Protein AF-A0A8H4SP24-F1 (afdb_monomer_lite)

Sequence (161 aa):
MTGRLSVERLEPITSSLVALEPFIRPQPTQQPHDNDNSNVNIHTALCEATWEMAMIEIQIWSPSHTGGIVGGSVDAVLRIATDLAPSSCEVLIESNGVIQPHIDWFLRYLDSATIVPNSEAPWITLYAYKAFLIAWQMVRGGLAGAMQVVRVRDGDLKGAI

Structure (mmCIF, N/CA/C/O backbone):
data_AF-A0A8H4SP24-F1
#
_entry.id   AF-A0A8H4SP24-F1
#
loop_
_atom_site.group_PDB
_atom_site.id
_atom_site.type_symbol
_atom_site.label_atom_id
_atom_site.label_alt_id
_atom_site.label_comp_id
_atom_site.label_asym_id
_atom_site.label_entity_id
_atom_site.label_seq_id
_atom_site.pdbx_PDB_ins_code
_atom_site.Cartn_x
_atom_site.Cartn_y
_atom_site.Cartn_z
_atom_site.occupancy
_atom_site.B_iso_or_equiv
_atom_site.auth_seq_id
_atom_site.auth_comp_id
_atom_site.auth_asym_id
_atom_site.auth_atom_id
_atom_site.pdbx_PDB_model_num
ATOM 1 N N . MET A 1 1 ? -1.602 11.718 29.686 1.00 33.59 1 MET A N 1
ATOM 2 C CA . MET A 1 1 ? -1.485 12.440 28.401 1.00 33.59 1 MET A CA 1
ATOM 3 C C . MET A 1 1 ? -1.836 11.468 27.292 1.00 33.59 1 MET A C 1
ATOM 5 O O . MET A 1 1 ? -1.015 10.633 26.945 1.00 33.59 1 MET A O 1
ATOM 9 N N . THR A 1 2 ? -3.068 11.496 26.796 1.00 38.41 2 THR A N 1
ATOM 10 C CA . THR A 1 2 ? -3.454 10.741 25.600 1.00 38.41 2 THR A CA 1
ATOM 11 C C . THR A 1 2 ? -2.870 11.474 24.398 1.00 38.41 2 THR A C 1
ATOM 13 O O . THR A 1 2 ? -3.399 12.492 23.961 1.00 38.41 2 THR A O 1
ATOM 16 N N . GLY A 1 3 ? -1.716 11.010 23.920 1.00 40.91 3 GLY A N 1
ATOM 17 C CA . GLY A 1 3 ? -1.038 11.535 22.737 1.00 40.91 3 GLY A CA 1
ATOM 18 C C . GLY A 1 3 ? -1.804 11.216 21.456 1.00 40.91 3 GLY A C 1
ATOM 19 O O . GLY A 1 3 ? -1.304 10.479 20.615 1.00 40.91 3 GLY A O 1
ATOM 20 N N . ARG A 1 4 ? -3.017 11.757 21.296 1.00 45.00 4 ARG A N 1
ATOM 21 C CA . ARG A 1 4 ? -3.628 11.895 19.973 1.00 45.00 4 ARG A CA 1
ATOM 22 C C . ARG A 1 4 ? -2.787 12.938 19.246 1.00 45.00 4 ARG A C 1
ATOM 24 O O . ARG A 1 4 ? -2.966 14.134 19.458 1.00 45.00 4 ARG A O 1
ATOM 31 N N . LEU A 1 5 ? -1.805 12.485 18.470 1.00 51.66 5 LEU A N 1
ATOM 32 C CA . LEU A 1 5 ? -1.205 13.311 17.431 1.00 51.66 5 LEU A CA 1
ATOM 33 C C . LEU A 1 5 ? -2.362 13.748 16.532 1.00 51.66 5 LEU A C 1
ATOM 35 O O . LEU A 1 5 ? -2.986 12.918 15.877 1.00 51.66 5 LEU A O 1
ATOM 39 N N . SER A 1 6 ? -2.724 15.027 16.609 1.00 52.41 6 SER A N 1
ATOM 40 C CA . SER A 1 6 ? -3.841 15.585 15.860 1.00 52.41 6 SER A CA 1
ATOM 41 C C . SER A 1 6 ? -3.598 15.329 14.377 1.00 52.41 6 SER A C 1
ATOM 43 O O . SER A 1 6 ? -2.611 15.819 13.827 1.00 52.41 6 SER A O 1
ATOM 45 N N . VAL A 1 7 ? -4.486 14.568 13.739 1.00 57.25 7 VAL A N 1
ATOM 46 C CA . VAL A 1 7 ? -4.495 14.314 12.287 1.00 57.25 7 VAL A CA 1
ATOM 47 C C . VAL A 1 7 ? -4.418 15.634 11.496 1.00 57.25 7 VAL A C 1
ATOM 49 O O . VAL A 1 7 ? -3.813 15.688 10.432 1.00 57.25 7 VAL A O 1
ATOM 52 N N . GLU A 1 8 ? -4.894 16.730 12.095 1.00 60.53 8 GLU A N 1
ATOM 53 C CA . GLU A 1 8 ? -4.751 18.127 11.650 1.00 60.53 8 GLU A CA 1
ATOM 54 C C . GLU A 1 8 ? -3.312 18.535 11.279 1.00 60.53 8 GLU A C 1
ATOM 56 O O . GLU A 1 8 ? -3.106 19.357 10.393 1.00 60.53 8 GLU A O 1
ATOM 61 N N . ARG A 1 9 ? -2.277 17.958 11.909 1.00 67.44 9 ARG A N 1
ATOM 62 C CA . ARG A 1 9 ? -0.875 18.265 11.560 1.00 67.44 9 ARG A CA 1
ATOM 63 C C . ARG A 1 9 ? -0.422 17.620 10.252 1.00 67.44 9 ARG A C 1
ATOM 65 O O . ARG A 1 9 ? 0.554 18.082 9.668 1.00 67.44 9 ARG A O 1
ATOM 72 N N . LEU A 1 10 ? -1.091 16.553 9.820 1.00 75.00 10 LEU A N 1
ATOM 73 C CA . LEU A 1 10 ? -0.793 15.856 8.570 1.00 75.00 10 LEU A CA 1
ATOM 74 C C . LEU A 1 10 ? -1.619 16.398 7.402 1.00 75.00 10 LEU A C 1
ATOM 76 O O . LEU A 1 10 ? -1.228 16.192 6.260 1.00 75.00 10 LEU A O 1
ATOM 80 N N . GLU A 1 11 ? -2.693 17.147 7.662 1.00 80.25 11 GLU A N 1
ATOM 81 C CA . GLU A 1 11 ? -3.577 17.707 6.632 1.00 80.25 11 GLU A CA 1
ATOM 82 C C . GLU A 1 11 ? -2.832 18.484 5.525 1.00 80.25 11 GLU A C 1
ATOM 84 O O . GLU A 1 11 ? -3.105 18.219 4.348 1.00 80.25 11 GLU A O 1
ATOM 89 N N . PRO A 1 12 ? -1.844 19.361 5.815 1.00 86.56 12 PRO A N 1
ATOM 90 C CA . PRO A 1 12 ? -1.092 20.037 4.756 1.00 86.56 12 PRO A CA 1
ATOM 91 C C . PRO A 1 12 ? -0.265 19.072 3.897 1.00 86.56 12 PRO A C 1
ATOM 93 O O . PRO A 1 12 ? -0.133 19.270 2.689 1.00 86.56 12 PRO A O 1
ATOM 96 N N . ILE A 1 13 ? 0.281 18.015 4.508 1.00 86.31 13 ILE A N 1
ATOM 97 C CA . ILE A 1 13 ? 1.088 17.001 3.817 1.00 86.31 13 ILE A CA 1
ATOM 98 C C . ILE A 1 13 ? 0.181 16.136 2.942 1.00 86.31 13 ILE A C 1
ATOM 100 O O . ILE A 1 13 ? 0.473 15.967 1.761 1.00 86.31 13 ILE A O 1
ATOM 104 N N . THR A 1 14 ? -0.947 15.661 3.474 1.00 85.56 14 THR A N 1
ATOM 105 C CA . THR A 1 14 ? -1.952 14.907 2.712 1.00 85.56 14 THR A CA 1
ATOM 106 C C . THR A 1 14 ? -2.444 15.719 1.518 1.00 85.56 14 THR A C 1
ATOM 108 O O . THR A 1 14 ? -2.448 15.224 0.395 1.00 85.56 14 THR A O 1
ATOM 111 N N . SER A 1 15 ? -2.780 16.993 1.732 1.00 88.06 15 SER A N 1
ATOM 112 C CA . SER A 1 15 ? -3.233 17.893 0.664 1.00 88.06 15 SER A CA 1
ATOM 113 C C . SER A 1 15 ? -2.167 18.091 -0.413 1.00 88.06 15 SER A C 1
ATOM 115 O O . SER A 1 15 ? -2.478 18.101 -1.601 1.00 88.06 15 SER A O 1
ATOM 117 N N . SER A 1 16 ? -0.899 18.203 -0.008 1.00 90.75 16 SER A N 1
ATOM 118 C CA . SER A 1 16 ? 0.225 18.319 -0.942 1.00 90.75 16 SER A CA 1
ATOM 119 C C . SER A 1 16 ? 0.419 17.041 -1.761 1.00 90.75 16 SER A C 1
ATOM 121 O O . SER A 1 16 ? 0.637 17.122 -2.965 1.00 90.75 16 SER A O 1
ATOM 123 N N . LEU A 1 17 ? 0.303 15.862 -1.142 1.00 90.69 17 LEU A N 1
ATOM 124 C CA . LEU A 1 17 ? 0.414 14.577 -1.838 1.00 90.69 17 LEU A CA 1
ATOM 125 C C . LEU A 1 17 ? -0.718 14.370 -2.849 1.00 90.69 17 LEU A C 1
ATOM 127 O O . LEU A 1 17 ? -0.447 13.937 -3.966 1.00 90.69 17 LEU A O 1
ATOM 131 N N . VAL A 1 18 ? -1.951 14.740 -2.496 1.00 90.56 18 VAL A N 1
ATOM 132 C CA . VAL A 1 18 ? -3.096 14.708 -3.419 1.00 90.56 18 VAL A CA 1
ATOM 133 C C . VAL A 1 18 ? -2.884 15.681 -4.582 1.00 90.56 18 VAL A C 1
ATOM 135 O O . VAL A 1 18 ? -3.095 15.320 -5.735 1.00 90.56 18 VAL A O 1
ATOM 138 N N . ALA A 1 19 ? -2.390 16.893 -4.317 1.00 91.88 19 ALA A N 1
ATOM 139 C CA . ALA A 1 19 ? -2.088 17.866 -5.369 1.00 91.88 19 ALA A CA 1
ATOM 140 C C . ALA A 1 19 ? -0.973 17.410 -6.333 1.00 91.88 19 ALA A C 1
ATOM 142 O O . ALA A 1 19 ? -0.908 17.898 -7.462 1.00 91.88 19 ALA A O 1
ATOM 143 N N . LEU A 1 20 ? -0.100 16.488 -5.908 1.00 90.38 20 LEU A N 1
ATOM 144 C CA . LEU A 1 20 ? 0.964 15.923 -6.742 1.00 90.38 20 LEU A CA 1
ATOM 145 C C . LEU A 1 20 ? 0.485 14.808 -7.684 1.00 90.38 20 LEU A C 1
ATOM 147 O O . LEU A 1 20 ? 1.174 14.534 -8.666 1.00 90.38 20 LEU A O 1
ATOM 151 N N . GLU A 1 21 ? -0.677 14.199 -7.431 1.00 89.44 21 GLU A N 1
ATOM 152 C CA . GLU A 1 21 ? -1.201 13.067 -8.212 1.00 89.44 21 GLU A CA 1
ATOM 153 C C . GLU A 1 21 ? -1.139 13.286 -9.740 1.00 89.44 21 GLU A C 1
ATOM 155 O O . GLU A 1 21 ? -0.586 12.422 -10.429 1.00 89.44 21 GLU A O 1
ATOM 160 N N . PRO A 1 22 ? -1.586 14.432 -10.303 1.00 87.88 22 PRO A N 1
ATOM 161 C CA . PRO A 1 22 ? -1.602 14.635 -11.756 1.00 87.88 22 PRO A CA 1
ATOM 162 C C . PRO A 1 22 ? -0.212 14.661 -12.402 1.00 87.88 22 PRO A C 1
ATOM 164 O O . PRO A 1 22 ? -0.081 14.420 -13.601 1.00 87.88 22 PRO A O 1
ATOM 167 N N . PHE A 1 23 ? 0.829 14.978 -11.629 1.00 86.12 23 PHE A N 1
ATOM 168 C CA . PHE A 1 23 ? 2.209 15.027 -12.114 1.00 86.12 23 PHE A CA 1
ATOM 169 C C . PHE A 1 23 ? 2.881 13.653 -12.089 1.00 86.12 23 PHE A C 1
ATOM 171 O O . PHE A 1 23 ? 3.833 13.418 -12.831 1.00 86.12 23 PHE A O 1
ATOM 178 N N . ILE A 1 24 ? 2.390 12.760 -11.233 1.00 86.81 24 ILE A N 1
ATOM 179 C CA . ILE A 1 24 ? 2.941 11.422 -11.011 1.00 86.81 24 ILE A CA 1
ATOM 180 C C . ILE A 1 24 ? 2.256 10.417 -11.929 1.00 86.81 24 ILE A C 1
ATOM 182 O O . ILE A 1 24 ? 2.921 9.583 -12.540 1.00 86.81 24 ILE A O 1
ATOM 186 N N . ARG A 1 25 ? 0.938 10.558 -12.091 1.00 83.12 25 ARG A N 1
ATOM 187 C CA . ARG A 1 25 ? 0.125 9.813 -13.051 1.00 83.12 25 ARG A CA 1
ATOM 188 C C . ARG A 1 25 ? -0.394 10.767 -14.126 1.00 83.12 25 ARG A C 1
ATOM 190 O O . ARG A 1 25 ? -1.570 11.138 -14.091 1.00 83.12 25 ARG A O 1
ATOM 197 N N . PRO A 1 26 ? 0.452 11.187 -15.084 1.00 70.12 26 PRO A N 1
ATOM 198 C CA . PRO A 1 26 ? -0.026 11.976 -16.204 1.00 70.12 26 PRO A CA 1
ATOM 199 C C . PRO A 1 26 ? -1.090 11.163 -16.941 1.00 70.12 26 PRO A C 1
ATOM 201 O O . PRO A 1 26 ? -0.824 10.082 -17.470 1.00 70.12 26 PRO A O 1
ATOM 204 N N . GLN A 1 27 ? -2.323 11.665 -16.926 1.00 59.34 27 GLN A N 1
ATOM 205 C CA . GLN A 1 27 ? -3.426 11.037 -17.634 1.00 59.34 27 GLN A CA 1
ATOM 206 C C . GLN A 1 27 ? -3.043 10.982 -19.118 1.00 59.34 27 GLN A C 1
ATOM 208 O O . GLN A 1 27 ? -2.595 12.005 -19.641 1.00 59.34 27 GLN A O 1
ATOM 213 N N . PRO A 1 28 ? -3.159 9.828 -19.800 1.00 57.25 28 PRO A N 1
ATOM 214 C CA . PRO A 1 28 ? -2.813 9.743 -21.208 1.00 57.25 28 PRO A CA 1
ATOM 215 C C . PRO A 1 28 ? -3.740 10.681 -21.978 1.00 57.25 28 PRO A C 1
ATOM 217 O O . PRO A 1 28 ? -4.911 10.377 -22.218 1.00 57.25 28 PRO A O 1
ATOM 220 N N . THR A 1 29 ? -3.230 11.865 -22.313 1.00 47.66 29 THR A N 1
ATOM 221 C CA . THR A 1 29 ? -3.917 12.827 -23.160 1.00 47.66 29 THR A CA 1
ATOM 222 C C . THR A 1 29 ? -4.208 12.103 -24.463 1.00 47.66 29 THR A C 1
ATOM 224 O O . THR A 1 29 ? -3.307 11.518 -25.063 1.00 47.66 29 THR A O 1
ATOM 227 N N . GLN A 1 30 ? -5.474 12.081 -24.872 1.00 44.28 30 GLN A N 1
ATOM 228 C CA . GLN A 1 30 ? -5.930 11.450 -26.106 1.00 44.28 30 GLN A CA 1
ATOM 229 C C . GLN A 1 30 ? -5.290 12.134 -27.325 1.00 44.28 30 GLN A C 1
ATOM 231 O O . GLN A 1 30 ? -5.906 12.973 -27.972 1.00 44.28 30 GLN A O 1
ATOM 236 N N . GLN A 1 31 ? -4.051 11.788 -27.651 1.00 42.12 31 GLN A N 1
ATOM 237 C CA . GLN A 1 31 ? -3.453 12.022 -28.955 1.00 42.12 31 GLN A CA 1
ATOM 238 C C . GLN A 1 31 ? -2.646 10.777 -29.328 1.00 42.12 31 GLN A C 1
ATOM 240 O O . GLN A 1 31 ? -1.594 10.534 -28.737 1.00 42.12 31 GLN A O 1
ATOM 245 N N . PRO A 1 32 ? -3.123 9.968 -30.290 1.00 44.62 32 PRO A N 1
ATOM 246 C CA . PRO A 1 32 ? -2.325 8.899 -30.857 1.00 44.62 32 PRO A CA 1
ATOM 247 C C . PRO A 1 32 ? -1.280 9.549 -31.764 1.00 44.62 32 PRO A C 1
ATOM 249 O O . PRO A 1 32 ? -1.536 9.816 -32.935 1.00 44.62 32 PRO A O 1
ATOM 252 N N . HIS A 1 33 ? -0.115 9.868 -31.208 1.00 42.38 33 HIS A N 1
ATOM 253 C CA . HIS A 1 33 ? 1.084 9.996 -32.017 1.00 42.38 33 HIS A CA 1
ATOM 254 C C . HIS A 1 33 ? 1.833 8.675 -31.923 1.00 42.38 33 HIS A C 1
ATOM 256 O O . HIS A 1 33 ? 2.461 8.354 -30.917 1.00 42.38 33 HIS A O 1
ATOM 262 N N . ASP A 1 34 ? 1.665 7.892 -32.986 1.00 49.12 34 ASP A N 1
ATOM 263 C CA . ASP A 1 34 ? 2.477 6.732 -33.306 1.00 49.12 34 ASP A CA 1
ATOM 264 C C . ASP A 1 34 ? 3.964 7.084 -33.167 1.00 49.12 34 ASP A C 1
ATOM 266 O O . ASP A 1 34 ? 4.407 8.130 -33.647 1.00 49.12 34 ASP A O 1
ATOM 270 N N . ASN A 1 35 ? 4.713 6.166 -32.557 1.00 47.56 35 ASN A N 1
ATOM 271 C CA . ASN A 1 35 ? 6.134 6.245 -32.214 1.00 47.56 35 ASN A CA 1
ATOM 272 C C . ASN A 1 35 ? 6.457 7.068 -30.960 1.00 47.56 35 ASN A C 1
ATOM 274 O O . ASN A 1 35 ? 6.978 8.173 -31.057 1.00 47.56 3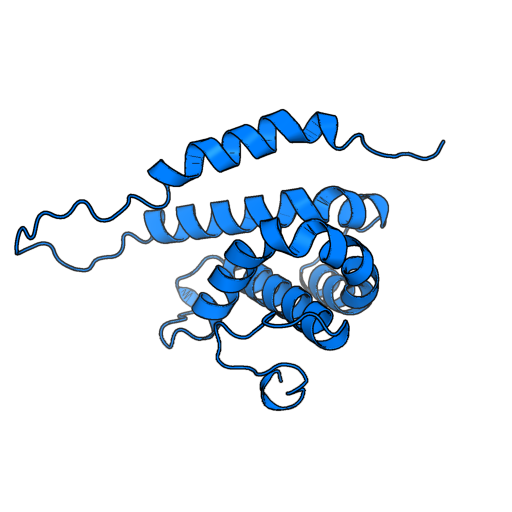5 ASN A O 1
ATOM 278 N N . ASP A 1 36 ? 6.357 6.440 -29.787 1.00 43.38 36 ASP A N 1
ATOM 279 C CA . ASP A 1 36 ? 7.593 6.358 -29.013 1.00 43.38 36 ASP A CA 1
ATOM 280 C C . ASP A 1 36 ? 7.697 5.086 -28.174 1.00 43.38 36 ASP A C 1
ATOM 282 O O . ASP A 1 36 ? 6.751 4.597 -27.558 1.00 43.38 36 ASP A O 1
ATOM 286 N N . ASN A 1 37 ? 8.895 4.527 -28.245 1.00 43.53 37 ASN A N 1
ATOM 287 C CA . ASN A 1 37 ? 9.352 3.288 -27.648 1.00 43.53 37 ASN A CA 1
ATOM 288 C C . ASN A 1 37 ? 8.952 3.171 -26.169 1.00 43.53 37 ASN A C 1
ATOM 290 O O . ASN A 1 37 ? 9.239 4.051 -25.360 1.00 43.53 37 ASN A O 1
ATOM 294 N N . SER A 1 38 ? 8.380 2.022 -25.815 1.00 49.28 38 SER A N 1
ATOM 295 C CA . SER A 1 38 ? 7.954 1.588 -24.482 1.00 49.28 38 SER A CA 1
ATOM 296 C C . SER A 1 38 ? 9.111 1.379 -23.491 1.00 49.28 38 SER A C 1
ATOM 298 O O . SER A 1 38 ? 9.265 0.301 -22.919 1.00 49.28 38 SER A O 1
ATOM 300 N N . ASN A 1 39 ? 9.937 2.397 -23.272 1.00 47.34 39 ASN A N 1
ATOM 301 C CA . ASN A 1 39 ? 10.796 2.476 -22.101 1.00 47.34 39 ASN A CA 1
ATOM 302 C C . ASN A 1 39 ? 10.019 3.253 -21.043 1.00 47.34 39 ASN A C 1
ATOM 304 O O . ASN A 1 39 ? 10.130 4.475 -20.947 1.00 47.34 39 ASN A O 1
ATOM 308 N N . VAL A 1 40 ? 9.202 2.540 -20.262 1.00 56.28 40 VAL A N 1
ATOM 309 C CA . VAL A 1 40 ? 8.723 3.065 -18.979 1.00 56.28 40 VAL A CA 1
ATOM 310 C C . VAL A 1 40 ? 9.973 3.509 -18.229 1.00 56.28 40 VAL A C 1
ATOM 312 O O . VAL A 1 40 ? 10.809 2.686 -17.859 1.00 56.28 40 VAL A O 1
ATOM 315 N N . ASN A 1 41 ? 10.168 4.821 -18.114 1.00 66.25 41 ASN A N 1
ATOM 316 C CA . ASN A 1 41 ? 11.354 5.363 -17.480 1.00 66.25 41 ASN A CA 1
ATOM 317 C C . ASN A 1 41 ? 11.363 4.849 -16.036 1.00 66.25 41 ASN A C 1
ATOM 319 O O . ASN A 1 41 ?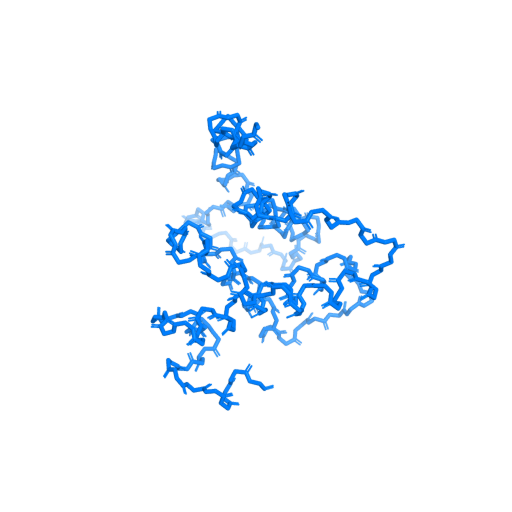 10.429 5.113 -15.281 1.00 66.25 41 ASN A O 1
ATOM 323 N N . ILE A 1 42 ? 12.399 4.094 -15.664 1.00 67.12 42 ILE A N 1
ATOM 324 C CA . ILE A 1 42 ? 12.544 3.487 -14.332 1.00 67.12 42 ILE A CA 1
ATOM 325 C C . ILE A 1 42 ? 12.369 4.548 -13.235 1.00 67.12 42 ILE A C 1
ATOM 327 O O . ILE A 1 42 ? 11.791 4.271 -12.187 1.00 67.12 42 ILE A O 1
ATOM 331 N N . HIS A 1 43 ? 12.791 5.790 -13.497 1.00 70.25 43 HIS A N 1
ATOM 332 C CA . HIS A 1 43 ? 12.593 6.911 -12.581 1.00 70.25 43 HIS A CA 1
ATOM 333 C C . HIS A 1 43 ? 11.120 7.299 -12.401 1.00 70.25 43 HIS A C 1
ATOM 335 O O . HIS A 1 43 ? 10.729 7.655 -11.294 1.00 70.25 43 HIS A O 1
ATOM 341 N N . THR A 1 44 ? 10.300 7.210 -13.448 1.00 78.62 44 THR A N 1
ATOM 342 C CA . THR A 1 44 ? 8.853 7.461 -13.376 1.00 78.62 44 THR A CA 1
ATOM 343 C C . THR A 1 44 ? 8.156 6.374 -12.564 1.00 78.62 44 THR A C 1
ATOM 345 O O . THR A 1 44 ? 7.403 6.700 -11.653 1.00 78.62 44 THR A O 1
ATOM 348 N N . ALA A 1 45 ? 8.476 5.099 -12.808 1.00 78.31 45 ALA A N 1
ATOM 349 C CA . ALA A 1 45 ? 7.923 3.984 -12.033 1.00 78.31 45 ALA A CA 1
ATOM 350 C C . ALA A 1 45 ? 8.340 4.043 -10.551 1.00 78.31 45 ALA A C 1
ATOM 352 O O . ALA A 1 45 ? 7.525 3.820 -9.660 1.00 78.31 45 ALA A O 1
ATOM 353 N N . LEU A 1 46 ? 9.599 4.404 -10.270 1.00 82.38 46 LEU A N 1
ATOM 354 C CA . LEU A 1 46 ? 10.083 4.601 -8.904 1.00 82.38 46 LEU A CA 1
ATOM 355 C C . LEU A 1 46 ? 9.409 5.801 -8.222 1.00 82.38 46 LEU A C 1
ATOM 357 O O . LEU A 1 46 ? 9.125 5.743 -7.026 1.00 82.38 46 LEU A O 1
ATOM 361 N N . CYS A 1 47 ? 9.161 6.885 -8.963 1.00 87.06 47 CYS A N 1
ATOM 362 C CA . CYS A 1 47 ? 8.455 8.061 -8.460 1.00 87.06 47 CYS A CA 1
ATOM 363 C C . CYS A 1 47 ? 7.012 7.719 -8.077 1.00 87.06 47 CYS A C 1
ATOM 365 O O . CYS A 1 47 ? 6.594 8.054 -6.970 1.00 87.06 47 CYS A O 1
ATOM 367 N N . GLU A 1 48 ? 6.298 6.995 -8.941 1.00 89.56 48 GLU A N 1
ATOM 368 C CA . GLU A 1 48 ? 4.947 6.510 -8.659 1.00 89.56 48 GLU A CA 1
ATOM 369 C C . GLU A 1 48 ? 4.936 5.594 -7.435 1.00 89.56 48 GLU A C 1
ATOM 371 O O . GLU A 1 48 ? 4.243 5.895 -6.468 1.00 89.56 48 GLU A O 1
ATOM 376 N N . ALA A 1 49 ? 5.797 4.570 -7.397 1.00 88.94 49 ALA A N 1
ATOM 377 C CA . ALA A 1 49 ? 5.909 3.672 -6.248 1.00 88.94 49 ALA A CA 1
ATOM 378 C C . ALA A 1 49 ? 6.176 4.436 -4.939 1.00 88.94 49 ALA A C 1
ATOM 380 O O . ALA A 1 49 ? 5.555 4.165 -3.916 1.00 88.94 49 ALA A O 1
ATOM 381 N N . THR A 1 50 ? 7.069 5.430 -4.968 1.00 90.69 50 THR A N 1
ATOM 382 C CA . THR A 1 50 ? 7.384 6.260 -3.792 1.00 90.69 50 THR A CA 1
ATOM 383 C C . THR A 1 50 ? 6.175 7.070 -3.327 1.00 90.69 50 THR A C 1
ATOM 385 O O . THR A 1 50 ? 5.974 7.253 -2.126 1.00 90.69 50 THR A O 1
ATOM 388 N N . TRP A 1 51 ? 5.356 7.551 -4.256 1.00 92.88 51 TRP A N 1
ATOM 389 C CA . TRP A 1 51 ? 4.130 8.260 -3.921 1.00 92.88 51 TRP A CA 1
ATOM 390 C C . TRP A 1 51 ? 3.063 7.328 -3.342 1.00 92.88 51 TRP A C 1
ATOM 392 O O . TRP A 1 51 ? 2.488 7.666 -2.309 1.00 92.88 51 TRP A O 1
ATOM 402 N N . GLU A 1 52 ? 2.881 6.123 -3.894 1.00 92.69 52 GLU A N 1
ATOM 403 C CA . GLU A 1 52 ? 2.004 5.103 -3.294 1.00 92.69 52 GLU A CA 1
ATOM 404 C C . GLU A 1 52 ? 2.426 4.770 -1.859 1.00 92.69 52 GLU A C 1
ATOM 406 O O . GLU A 1 52 ? 1.592 4.689 -0.956 1.00 92.69 52 GLU A O 1
ATOM 411 N N . MET A 1 53 ? 3.736 4.626 -1.624 1.00 90.81 53 MET A N 1
ATOM 412 C CA . MET A 1 53 ? 4.287 4.405 -0.285 1.00 90.81 53 MET A CA 1
ATOM 413 C C . MET A 1 53 ? 3.908 5.542 0.664 1.00 90.81 53 MET A C 1
ATOM 415 O O . MET A 1 53 ? 3.447 5.284 1.773 1.00 90.81 53 MET A O 1
ATOM 419 N N . ALA A 1 54 ? 4.078 6.796 0.236 1.00 90.12 54 ALA A N 1
ATOM 420 C CA . ALA A 1 54 ? 3.748 7.963 1.050 1.00 90.12 54 ALA A CA 1
ATOM 421 C C . ALA A 1 54 ? 2.248 8.028 1.383 1.00 90.12 54 ALA A C 1
ATOM 423 O O . ALA A 1 54 ? 1.882 8.326 2.523 1.00 90.12 54 ALA A O 1
ATOM 424 N N . MET A 1 55 ? 1.390 7.700 0.414 1.00 89.50 55 MET A N 1
ATOM 425 C CA . MET A 1 55 ? -0.062 7.657 0.592 1.00 89.50 55 MET A CA 1
ATOM 426 C C . MET A 1 55 ? -0.512 6.543 1.546 1.00 89.50 55 MET A C 1
ATOM 428 O O . MET A 1 55 ? -1.484 6.721 2.277 1.00 89.50 55 MET A O 1
ATOM 432 N N . ILE A 1 56 ? 0.216 5.425 1.611 1.00 86.25 56 ILE A N 1
ATOM 433 C CA . ILE A 1 56 ? 0.006 4.388 2.630 1.00 86.25 56 ILE A CA 1
ATOM 434 C C . ILE A 1 56 ? 0.496 4.875 3.998 1.00 86.25 56 ILE A C 1
ATOM 436 O O . ILE A 1 56 ? -0.266 4.839 4.966 1.00 86.25 56 ILE A O 1
ATOM 440 N N . GLU A 1 57 ? 1.741 5.357 4.089 1.00 83.25 57 GLU A N 1
ATOM 441 C CA . GLU A 1 57 ? 2.369 5.754 5.356 1.00 83.25 57 GLU A CA 1
ATOM 442 C C . GLU A 1 57 ? 1.578 6.829 6.092 1.00 83.25 57 GLU A C 1
ATOM 444 O O . GLU A 1 57 ? 1.407 6.729 7.303 1.00 83.25 57 GLU A O 1
ATOM 449 N N . ILE A 1 58 ? 1.032 7.825 5.391 1.00 81.56 58 ILE A N 1
ATOM 450 C CA . ILE A 1 58 ? 0.302 8.917 6.046 1.00 81.56 58 ILE A CA 1
ATOM 451 C C . ILE A 1 58 ? -0.945 8.433 6.801 1.00 81.56 58 ILE A C 1
ATOM 453 O O . ILE A 1 58 ? -1.296 9.006 7.832 1.00 81.56 58 ILE A O 1
ATOM 457 N N . GLN A 1 59 ? -1.570 7.346 6.336 1.00 78.06 59 GLN A N 1
ATOM 458 C CA . GLN A 1 59 ? -2.752 6.751 6.967 1.00 78.06 59 GLN A CA 1
ATOM 459 C C . GLN A 1 59 ? -2.387 5.885 8.178 1.00 78.06 59 GLN A C 1
ATOM 461 O O . GLN A 1 59 ? -3.134 5.807 9.152 1.00 78.06 59 GLN A O 1
ATOM 466 N N . ILE A 1 60 ? -1.217 5.247 8.143 1.00 74.31 60 ILE A N 1
ATOM 467 C CA . ILE A 1 60 ? -0.781 4.280 9.161 1.00 74.31 60 ILE A CA 1
ATOM 468 C C . ILE A 1 60 ? 0.279 4.836 10.118 1.00 74.31 60 ILE A C 1
ATOM 470 O O . ILE A 1 60 ? 0.667 4.139 11.061 1.00 74.31 60 ILE A O 1
ATOM 474 N N . TRP A 1 61 ? 0.732 6.077 9.914 1.00 71.44 61 TRP A N 1
ATOM 475 C CA . TRP A 1 61 ? 1.798 6.709 10.691 1.00 71.44 61 TRP A CA 1
ATOM 476 C C . TRP A 1 61 ? 1.463 6.755 12.178 1.00 71.44 61 TRP A C 1
ATOM 478 O O . TRP A 1 61 ? 2.272 6.349 13.009 1.00 71.44 61 TRP A O 1
ATOM 488 N N . SER A 1 62 ? 0.255 7.218 12.526 1.00 63.59 62 SER A N 1
ATOM 489 C CA . SER A 1 62 ? -0.153 7.338 13.928 1.00 63.59 62 SER A CA 1
ATOM 490 C C . SER A 1 62 ? -0.151 5.970 14.627 1.00 63.59 62 SER A C 1
ATOM 492 O O . SER A 1 62 ? 0.599 5.837 15.591 1.00 63.59 62 SER A O 1
ATOM 494 N N . PRO A 1 63 ? -0.862 4.931 14.139 1.00 60.53 63 PRO A N 1
ATOM 495 C CA . PRO A 1 63 ? -0.803 3.590 14.733 1.00 60.53 63 PRO A CA 1
ATOM 496 C C . PRO A 1 63 ? 0.615 3.009 14.816 1.00 60.53 63 PRO A C 1
ATOM 498 O O . PRO A 1 63 ? 1.012 2.513 15.871 1.00 60.53 63 PRO A O 1
ATOM 501 N N . SER A 1 64 ? 1.399 3.123 13.738 1.00 60.38 64 SER A N 1
ATOM 502 C CA . SER A 1 64 ? 2.750 2.547 13.655 1.00 60.38 64 SER A CA 1
ATOM 503 C C . SER A 1 64 ? 3.726 3.217 14.627 1.00 60.38 64 SER A C 1
ATOM 505 O O . SER A 1 64 ? 4.556 2.549 15.242 1.00 60.38 64 SER A O 1
ATOM 507 N N . HIS A 1 65 ? 3.603 4.533 14.823 1.00 58.28 65 HIS A N 1
ATOM 508 C CA . HIS A 1 65 ? 4.498 5.311 15.678 1.00 58.28 65 HIS A CA 1
ATOM 509 C C . HIS A 1 65 ? 4.055 5.328 17.151 1.00 58.28 65 HIS A C 1
ATOM 511 O O . HIS A 1 65 ? 4.896 5.402 18.048 1.00 58.28 65 HIS A O 1
ATOM 517 N N . THR A 1 66 ? 2.754 5.224 17.449 1.00 55.94 66 THR A N 1
ATOM 518 C CA . THR A 1 66 ? 2.277 5.067 18.838 1.00 55.94 66 THR A CA 1
ATOM 519 C C . THR A 1 66 ? 2.448 3.648 19.379 1.00 55.94 66 THR A C 1
ATOM 521 O O . THR A 1 66 ? 2.446 3.469 20.592 1.00 55.94 66 THR A O 1
ATOM 524 N N . GLY A 1 67 ? 2.666 2.657 18.507 1.00 54.97 67 GLY A N 1
ATOM 525 C CA . GLY A 1 67 ? 3.019 1.288 18.895 1.00 54.97 67 GLY A CA 1
ATOM 526 C C . GLY A 1 67 ? 4.445 1.121 19.442 1.00 54.97 67 GLY A C 1
ATOM 527 O O . GLY A 1 67 ? 4.791 0.028 19.880 1.00 54.97 67 GLY A O 1
ATOM 528 N N . GLY A 1 68 ? 5.279 2.174 19.431 1.00 50.22 68 GLY A N 1
ATOM 529 C CA . GLY A 1 68 ? 6.648 2.131 19.974 1.00 50.22 68 GLY A CA 1
ATOM 530 C C . GLY A 1 68 ? 7.629 1.302 19.137 1.00 50.22 68 GLY A C 1
ATOM 531 O O . GLY A 1 68 ? 8.596 0.752 19.661 1.00 50.22 68 GLY A O 1
ATOM 532 N N . ILE A 1 69 ? 7.368 1.179 17.838 1.00 53.72 69 ILE A N 1
ATOM 533 C CA . ILE A 1 69 ? 8.042 0.230 16.957 1.00 53.72 69 ILE A CA 1
ATOM 534 C C . ILE A 1 69 ? 9.270 0.890 16.325 1.00 53.72 69 ILE A C 1
ATOM 536 O O . ILE A 1 69 ? 9.156 1.673 15.387 1.00 53.72 69 ILE A O 1
ATOM 540 N N . VAL A 1 70 ? 10.462 0.543 16.814 1.00 54.75 70 VAL A N 1
ATOM 541 C CA . VAL A 1 70 ? 11.737 0.898 16.170 1.00 54.75 70 VAL A CA 1
ATOM 542 C C . VAL A 1 70 ? 12.482 -0.399 15.862 1.00 54.75 70 VAL A C 1
ATOM 544 O O . VAL A 1 70 ? 13.190 -0.948 16.703 1.00 54.75 70 VAL A O 1
ATOM 547 N N . GLY A 1 71 ? 12.267 -0.944 14.665 1.00 58.62 71 GLY A N 1
ATOM 548 C CA . GLY A 1 71 ? 13.001 -2.116 14.189 1.00 58.62 71 GLY A CA 1
ATOM 549 C C . GLY A 1 71 ? 14.414 -1.728 13.751 1.00 58.62 71 GLY A C 1
ATOM 550 O O . GLY A 1 71 ? 14.573 -0.882 12.879 1.00 58.62 71 GLY A O 1
ATOM 551 N N . GLY A 1 72 ? 15.444 -2.353 14.329 1.00 67.25 72 GLY A N 1
ATOM 552 C CA . GLY A 1 72 ? 16.847 -2.146 13.930 1.00 67.25 72 GLY A CA 1
ATOM 553 C C . GLY A 1 72 ? 17.292 -2.961 12.706 1.00 67.25 72 GLY A C 1
ATOM 554 O O . GLY A 1 72 ? 18.447 -2.871 12.300 1.00 67.25 72 GLY A O 1
ATOM 555 N N . SER A 1 73 ? 16.405 -3.786 12.139 1.00 75.62 73 SER A N 1
ATOM 556 C CA . SER A 1 73 ? 16.674 -4.645 10.980 1.00 75.62 73 SER A CA 1
ATOM 557 C C . SER A 1 73 ? 15.408 -4.888 10.151 1.00 75.62 73 SER A C 1
ATOM 559 O O . SER A 1 73 ? 14.292 -4.761 10.655 1.00 75.62 73 SER A O 1
ATOM 561 N N . VAL A 1 74 ? 15.579 -5.285 8.884 1.00 72.44 74 VAL A N 1
ATOM 562 C CA . VAL A 1 74 ? 14.467 -5.654 7.985 1.00 72.44 74 VAL A CA 1
ATOM 563 C C . VAL A 1 74 ? 13.677 -6.848 8.529 1.00 72.44 74 VAL A C 1
ATOM 565 O O . VAL A 1 74 ? 12.452 -6.829 8.496 1.00 72.44 74 VAL A O 1
ATOM 568 N N . ASP A 1 75 ? 14.358 -7.844 9.099 1.00 76.69 75 ASP A N 1
ATOM 569 C CA . ASP A 1 75 ? 13.714 -8.995 9.748 1.00 76.69 75 ASP A CA 1
ATOM 570 C C . ASP A 1 75 ? 12.787 -8.564 10.893 1.00 76.69 75 ASP A C 1
ATOM 572 O O . ASP A 1 75 ? 11.640 -9.004 10.979 1.00 76.69 75 ASP A O 1
ATOM 576 N N . ALA A 1 76 ? 13.247 -7.625 11.730 1.00 71.81 76 ALA A N 1
ATOM 577 C CA . ALA A 1 76 ? 12.424 -7.077 12.797 1.00 71.81 76 ALA A CA 1
ATOM 578 C C . ALA A 1 76 ? 11.187 -6.373 12.229 1.00 71.81 76 ALA A C 1
ATOM 580 O O . ALA A 1 76 ? 10.092 -6.604 12.729 1.00 71.81 76 ALA A O 1
ATOM 581 N N . VAL A 1 77 ? 11.336 -5.573 11.168 1.00 70.12 77 VAL A N 1
ATOM 582 C CA . VAL A 1 77 ? 10.210 -4.899 10.499 1.00 70.12 77 VAL A CA 1
ATOM 583 C C . VAL A 1 77 ? 9.208 -5.907 9.925 1.00 70.12 77 VAL A C 1
ATOM 585 O O . VAL A 1 77 ? 8.011 -5.728 10.126 1.00 70.12 77 VAL A O 1
ATOM 588 N N . LEU A 1 78 ? 9.665 -6.979 9.270 1.00 74.31 78 LEU A N 1
ATOM 589 C CA . LEU A 1 78 ? 8.794 -8.012 8.692 1.00 74.31 78 LEU A CA 1
ATOM 590 C C . LEU A 1 78 ? 8.031 -8.797 9.761 1.00 74.31 78 LEU A C 1
ATOM 592 O O . LEU A 1 78 ? 6.819 -8.994 9.636 1.00 74.31 78 LEU A O 1
ATOM 596 N N . ARG A 1 79 ? 8.719 -9.210 10.831 1.00 72.62 79 ARG A N 1
ATOM 597 C CA . ARG A 1 79 ? 8.098 -9.911 11.961 1.00 72.62 79 ARG A CA 1
ATOM 598 C C . ARG A 1 79 ? 7.026 -9.042 12.610 1.00 72.62 79 ARG A C 1
ATOM 600 O O . ARG A 1 79 ? 5.883 -9.455 12.743 1.00 72.62 79 ARG A O 1
ATOM 607 N N . ILE A 1 80 ? 7.384 -7.801 12.914 1.00 68.25 80 ILE A N 1
ATOM 608 C CA . ILE A 1 80 ? 6.499 -6.815 13.535 1.00 68.25 80 ILE A CA 1
ATOM 609 C C . ILE A 1 80 ? 5.299 -6.506 12.637 1.00 68.25 80 ILE A C 1
ATOM 611 O O . ILE A 1 80 ? 4.174 -6.507 13.123 1.00 68.25 80 ILE A O 1
ATOM 615 N N . ALA A 1 81 ? 5.506 -6.275 11.338 1.00 67.94 81 ALA A N 1
ATOM 616 C CA . ALA A 1 81 ? 4.414 -6.026 10.399 1.00 67.94 81 ALA A CA 1
ATOM 617 C C . ALA A 1 81 ? 3.425 -7.196 10.367 1.00 67.94 81 ALA A C 1
ATOM 619 O O . ALA A 1 81 ? 2.221 -6.973 10.334 1.00 67.94 81 ALA A O 1
ATOM 620 N N . THR A 1 82 ? 3.926 -8.430 10.439 1.00 69.44 82 THR A N 1
ATOM 621 C CA . THR A 1 82 ? 3.099 -9.643 10.467 1.00 69.44 82 THR A CA 1
ATOM 622 C C . THR A 1 82 ? 2.337 -9.778 11.791 1.00 69.44 82 THR A C 1
ATOM 624 O O . THR A 1 82 ? 1.135 -10.044 11.781 1.00 69.44 82 THR A O 1
ATOM 627 N N . ASP A 1 83 ? 3.005 -9.532 12.921 1.00 66.69 83 ASP A N 1
ATOM 628 C CA . ASP A 1 83 ? 2.437 -9.669 14.269 1.00 66.69 83 ASP A CA 1
ATOM 629 C C . ASP A 1 83 ? 1.406 -8.575 14.597 1.00 66.69 83 ASP A C 1
ATOM 631 O O . ASP A 1 83 ? 0.419 -8.828 15.290 1.00 66.69 83 ASP A O 1
ATOM 635 N N . LEU A 1 84 ? 1.612 -7.352 14.097 1.00 62.09 84 LEU A N 1
ATOM 636 C CA . LEU A 1 84 ? 0.755 -6.190 14.367 1.00 62.09 84 LEU A CA 1
ATOM 637 C C . LEU A 1 84 ? -0.324 -5.957 13.314 1.00 62.09 84 LEU A C 1
ATOM 639 O O . LEU A 1 84 ? -1.257 -5.198 13.593 1.00 62.09 84 LEU A O 1
ATOM 643 N N . ALA A 1 85 ? -0.257 -6.632 12.163 1.00 63.81 85 ALA A N 1
ATOM 644 C CA . ALA A 1 85 ? -1.277 -6.557 11.119 1.00 63.81 85 ALA A CA 1
ATOM 645 C C . ALA A 1 85 ? -2.725 -6.646 11.668 1.00 63.81 85 ALA A C 1
ATOM 647 O O . ALA A 1 85 ? -3.548 -5.818 11.270 1.00 63.81 85 ALA A O 1
ATOM 648 N N . PRO A 1 86 ? -3.062 -7.536 12.630 1.00 56.09 86 PRO A N 1
ATOM 649 C CA . PRO A 1 86 ? -4.417 -7.610 13.185 1.00 56.09 86 PRO A CA 1
ATOM 650 C C . PRO A 1 86 ? -4.858 -6.333 13.917 1.00 56.09 86 PRO A C 1
ATOM 652 O O . PRO A 1 86 ? -6.011 -5.933 13.811 1.00 56.09 86 PRO A O 1
ATOM 655 N N . SER A 1 87 ? -3.940 -5.669 14.628 1.00 57.59 87 SER A N 1
ATOM 656 C CA . SER A 1 87 ? -4.218 -4.435 15.382 1.00 57.59 87 SER A CA 1
ATOM 657 C C . SER A 1 87 ? -4.332 -3.197 14.488 1.00 57.59 87 SER A C 1
ATOM 659 O O . SER A 1 87 ? -5.063 -2.262 14.799 1.00 57.59 87 SER A O 1
ATOM 661 N N . SER A 1 88 ? -3.657 -3.202 13.335 1.00 55.84 88 SER A N 1
ATOM 662 C CA . SER A 1 88 ? -3.800 -2.160 12.314 1.00 55.84 88 SER A CA 1
ATOM 663 C C . SER A 1 88 ? -5.153 -2.229 11.599 1.00 55.84 88 SER A C 1
ATOM 665 O O . SER A 1 88 ? -5.614 -1.220 11.072 1.00 55.84 88 SER A O 1
ATOM 667 N N . CYS A 1 89 ? -5.812 -3.393 11.605 1.00 53.69 89 CYS A N 1
ATOM 668 C CA . CYS A 1 89 ? -7.062 -3.626 10.887 1.00 53.69 89 CYS A CA 1
ATOM 669 C C . CYS A 1 89 ? -8.233 -2.772 11.406 1.00 53.69 89 CYS A C 1
ATOM 671 O O . CYS A 1 89 ? -9.010 -2.273 10.599 1.00 53.69 89 CYS A O 1
ATOM 673 N N . GLU A 1 90 ? -8.337 -2.545 12.721 1.00 55.41 90 GLU A N 1
ATOM 674 C CA . GLU A 1 90 ? -9.395 -1.695 13.301 1.00 55.41 90 GLU A CA 1
ATOM 675 C C . GLU A 1 90 ? -9.304 -0.245 12.802 1.00 55.41 90 GLU A C 1
ATOM 677 O O . GLU A 1 90 ? -10.322 0.382 12.524 1.00 55.41 90 GLU A O 1
ATOM 682 N N . VAL A 1 91 ? -8.085 0.266 12.607 1.00 53.44 91 VAL A N 1
ATOM 683 C CA . VAL A 1 91 ? -7.844 1.628 12.104 1.00 53.44 91 VAL A CA 1
ATOM 684 C C . VAL A 1 91 ? -8.028 1.718 10.584 1.00 53.44 91 VAL A C 1
ATOM 686 O O . VAL A 1 91 ? -8.448 2.747 10.060 1.00 53.44 91 VAL A O 1
ATOM 689 N N . LEU A 1 92 ? -7.733 0.638 9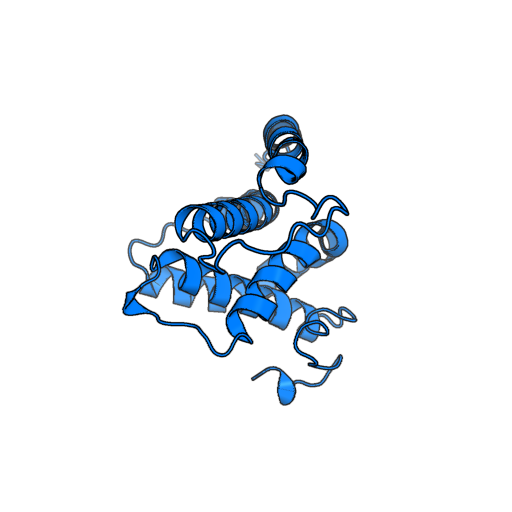.858 1.00 58.09 92 LEU A N 1
ATOM 690 C CA . LEU A 1 92 ? -7.819 0.591 8.395 1.00 58.09 92 LEU A CA 1
ATOM 691 C C . LEU A 1 92 ? -9.259 0.477 7.876 1.00 58.09 92 LEU A C 1
ATOM 693 O O . LEU A 1 92 ? -9.543 0.933 6.771 1.00 58.09 92 LEU A O 1
ATOM 697 N N . ILE A 1 93 ? -10.185 -0.070 8.670 1.00 58.22 93 ILE A N 1
ATOM 698 C CA . ILE A 1 93 ? -11.614 -0.106 8.319 1.00 58.22 93 ILE A CA 1
ATOM 699 C C . ILE A 1 93 ? -12.189 1.318 8.212 1.00 58.22 93 ILE A C 1
ATOM 701 O O . ILE A 1 93 ? -12.992 1.584 7.319 1.00 58.22 93 ILE A O 1
ATOM 705 N N . GLU A 1 94 ? -11.743 2.254 9.058 1.00 59.78 94 GLU A N 1
ATOM 706 C CA . GLU A 1 94 ? -12.202 3.653 9.027 1.00 59.78 94 GLU A CA 1
ATOM 707 C C . GLU A 1 94 ? -11.631 4.452 7.839 1.00 59.78 94 GLU A C 1
ATOM 709 O O . GLU A 1 94 ? -12.270 5.391 7.366 1.00 59.78 94 GLU A O 1
ATOM 714 N N . SER A 1 95 ? -10.457 4.074 7.317 1.00 60.84 95 SER A N 1
ATOM 715 C CA . SER A 1 95 ? -9.755 4.775 6.226 1.00 60.84 95 SER A CA 1
ATOM 716 C C . SER A 1 95 ? -9.846 4.079 4.863 1.00 60.84 95 SER A C 1
ATOM 718 O O . SER A 1 95 ? -9.242 4.544 3.891 1.00 60.84 95 SER A O 1
ATOM 720 N N . ASN A 1 96 ? -10.619 2.992 4.767 1.00 63.16 96 ASN A N 1
ATOM 721 C CA . ASN A 1 96 ? -10.581 2.055 3.644 1.00 63.16 96 ASN A CA 1
ATOM 722 C C . ASN A 1 96 ? -10.708 2.721 2.261 1.00 63.16 96 ASN A C 1
ATOM 724 O O . ASN A 1 96 ? -9.941 2.421 1.353 1.00 63.16 96 ASN A O 1
ATOM 728 N N . GLY A 1 97 ? -11.615 3.690 2.104 1.00 69.44 97 GLY A N 1
ATOM 729 C CA . GLY A 1 97 ? -11.815 4.373 0.819 1.00 69.44 97 GLY A CA 1
ATOM 730 C C . GLY A 1 97 ? -10.616 5.204 0.339 1.00 69.44 97 GLY A C 1
ATOM 731 O O . GLY A 1 97 ? -10.476 5.419 -0.860 1.00 69.44 97 GLY A O 1
ATOM 732 N N . VAL A 1 98 ? -9.753 5.659 1.253 1.00 79.88 98 VAL A N 1
ATOM 733 C CA . VAL A 1 98 ? -8.595 6.511 0.936 1.00 79.88 98 VAL A CA 1
ATOM 734 C C . VAL A 1 98 ? -7.351 5.671 0.671 1.00 79.88 98 VAL A C 1
ATOM 736 O O . VAL A 1 98 ? -6.578 5.994 -0.222 1.00 79.88 98 VAL A O 1
ATOM 739 N N . ILE A 1 99 ? -7.150 4.589 1.427 1.00 83.19 99 ILE A N 1
ATOM 740 C CA . ILE A 1 99 ? -5.930 3.778 1.328 1.00 83.19 99 ILE A CA 1
ATOM 741 C C . ILE A 1 99 ? -6.015 2.691 0.245 1.00 83.19 99 ILE A C 1
ATOM 743 O O . ILE A 1 99 ? -4.995 2.360 -0.361 1.00 83.19 99 ILE A O 1
ATOM 747 N N . GLN A 1 100 ? -7.212 2.159 -0.040 1.00 87.62 100 GLN A N 1
ATOM 748 C CA . GLN A 1 100 ? -7.401 1.018 -0.946 1.00 87.62 100 GLN A CA 1
ATOM 749 C C . GLN A 1 100 ? -6.786 1.211 -2.343 1.00 87.62 100 GLN A C 1
ATOM 751 O O . GLN A 1 100 ? -6.127 0.283 -2.803 1.00 87.62 100 GLN A O 1
ATOM 756 N N . PRO A 1 101 ? -6.900 2.373 -3.022 1.00 90.19 101 PRO A N 1
ATOM 757 C CA . PRO A 1 101 ? -6.304 2.542 -4.351 1.00 90.19 101 PRO A CA 1
ATOM 758 C C . PRO A 1 101 ? -4.782 2.339 -4.371 1.00 90.19 101 PRO A C 1
ATOM 760 O O . PRO A 1 101 ? -4.236 1.850 -5.362 1.00 90.19 101 PRO A O 1
ATOM 763 N N . HIS A 1 102 ? -4.111 2.688 -3.271 1.00 90.94 102 HIS A N 1
ATOM 764 C CA . HIS A 1 102 ? -2.662 2.564 -3.107 1.00 90.94 102 HIS A CA 1
ATOM 765 C C . HIS A 1 102 ? -2.255 1.128 -2.774 1.00 90.94 102 HIS A C 1
ATOM 767 O O . HIS A 1 102 ? -1.261 0.615 -3.287 1.00 90.94 102 HIS A O 1
ATOM 773 N N . ILE A 1 103 ? -3.069 0.435 -1.973 1.00 90.50 103 ILE A N 1
ATOM 774 C CA . ILE A 1 103 ? -2.926 -1.007 -1.739 1.00 90.50 103 ILE A CA 1
ATOM 775 C C . ILE A 1 103 ? -3.105 -1.773 -3.051 1.00 90.50 103 ILE A C 1
ATOM 777 O O . ILE A 1 103 ? -2.263 -2.596 -3.405 1.00 90.50 103 ILE A O 1
ATOM 781 N N . ASP A 1 104 ? -4.144 -1.445 -3.815 1.00 92.12 104 ASP A N 1
ATOM 782 C CA . ASP A 1 104 ? -4.433 -2.063 -5.104 1.00 92.12 104 ASP A CA 1
ATOM 783 C C . ASP A 1 104 ? -3.285 -1.897 -6.098 1.00 92.12 104 ASP A C 1
ATOM 785 O O . ASP A 1 104 ? -3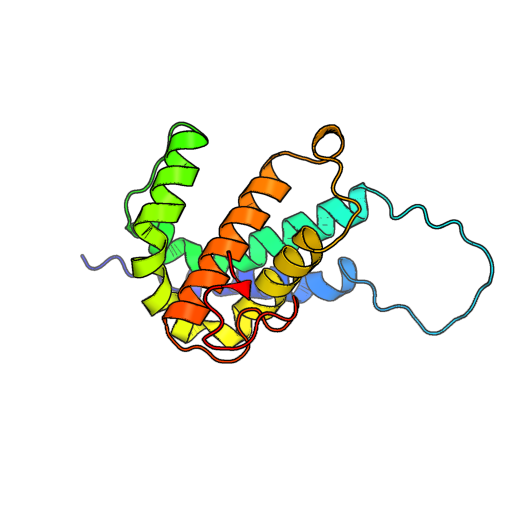.019 -2.802 -6.888 1.00 92.12 104 ASP A O 1
ATOM 789 N N . TRP A 1 105 ? -2.600 -0.750 -6.078 1.00 92.75 105 TRP A N 1
ATOM 790 C CA . TRP A 1 105 ? -1.424 -0.525 -6.911 1.00 92.75 105 TRP A CA 1
ATOM 791 C C . TRP A 1 105 ? -0.335 -1.562 -6.622 1.00 92.75 105 TRP A C 1
ATOM 793 O O . TRP A 1 105 ? 0.139 -2.227 -7.542 1.00 92.75 105 TRP A O 1
ATOM 803 N N . PHE A 1 106 ? -0.009 -1.782 -5.346 1.00 91.81 106 PHE A N 1
ATOM 804 C CA . PHE A 1 106 ? 0.980 -2.783 -4.942 1.00 91.81 106 PHE A CA 1
ATOM 805 C C . PHE A 1 106 ? 0.518 -4.223 -5.177 1.00 91.81 106 PHE A C 1
ATOM 807 O O . PHE A 1 106 ? 1.336 -5.077 -5.508 1.00 91.81 106 PHE A O 1
ATOM 814 N N . LEU A 1 107 ? -0.777 -4.511 -5.053 1.00 91.38 107 LEU A N 1
ATOM 815 C CA . LEU A 1 107 ? -1.308 -5.830 -5.399 1.00 91.38 107 LEU A CA 1
ATOM 816 C C . LEU A 1 107 ? -1.174 -6.106 -6.905 1.00 91.38 107 LEU A C 1
ATOM 818 O O . LEU A 1 107 ? -0.713 -7.179 -7.285 1.00 91.38 107 LEU A O 1
ATOM 822 N N . ARG A 1 108 ? -1.487 -5.129 -7.771 1.00 90.75 108 ARG A N 1
ATOM 823 C CA . ARG A 1 108 ? -1.230 -5.239 -9.222 1.00 90.75 108 ARG A CA 1
ATOM 824 C C . ARG A 1 108 ? 0.257 -5.372 -9.525 1.00 90.75 108 ARG A C 1
ATOM 826 O O . ARG A 1 108 ? 0.626 -6.121 -10.422 1.00 90.75 108 ARG A O 1
ATOM 833 N N . TYR A 1 109 ? 1.095 -4.644 -8.789 1.00 88.06 109 TYR A N 1
ATOM 834 C CA . TYR A 1 109 ? 2.543 -4.749 -8.905 1.00 88.06 109 TYR A CA 1
ATOM 835 C C . TYR A 1 109 ? 3.008 -6.189 -8.647 1.00 88.06 109 TYR A C 1
ATOM 837 O O . TYR A 1 109 ? 3.723 -6.748 -9.476 1.00 88.06 109 TYR A O 1
ATOM 845 N N . LEU A 1 110 ? 2.527 -6.815 -7.564 1.00 87.06 110 LEU A N 1
ATOM 846 C CA . LEU A 1 110 ? 2.822 -8.211 -7.219 1.00 87.06 110 LEU A CA 1
ATOM 847 C C . LEU A 1 110 ? 2.292 -9.229 -8.241 1.00 87.06 110 LEU A C 1
ATOM 849 O O . LEU A 1 110 ? 2.957 -10.229 -8.493 1.00 87.06 110 LEU A O 1
ATOM 853 N N . ASP A 1 111 ? 1.119 -8.981 -8.826 1.00 86.81 111 ASP A N 1
ATOM 854 C CA . ASP A 1 111 ? 0.508 -9.851 -9.847 1.00 86.81 111 ASP A CA 1
ATOM 855 C C . ASP A 1 111 ? 1.180 -9.714 -11.228 1.00 86.81 111 ASP A C 1
ATOM 857 O O . ASP A 1 111 ? 1.018 -10.559 -12.111 1.00 86.81 111 ASP A O 1
ATOM 861 N N . SER A 1 112 ? 1.971 -8.657 -11.442 1.00 82.69 112 SER A N 1
ATOM 862 C CA . SER A 1 112 ? 2.670 -8.449 -12.706 1.00 82.69 112 SER A CA 1
ATOM 863 C C . SER A 1 112 ? 3.816 -9.457 -12.889 1.00 82.69 112 SER A C 1
ATOM 865 O O . SER A 1 112 ? 4.701 -9.604 -12.049 1.00 82.69 112 SER A O 1
ATOM 867 N N . ALA A 1 113 ? 3.850 -10.139 -14.038 1.00 57.88 113 ALA A N 1
ATOM 868 C CA . ALA A 1 113 ? 4.831 -11.190 -14.349 1.00 57.88 113 ALA A CA 1
ATOM 869 C C . ALA A 1 113 ? 6.283 -10.687 -14.563 1.00 57.88 113 ALA A C 1
ATOM 871 O O . ALA A 1 113 ? 7.144 -11.440 -15.018 1.00 57.88 113 ALA A O 1
ATOM 872 N N . THR A 1 114 ? 6.557 -9.413 -14.278 1.00 64.12 114 THR A N 1
ATOM 873 C CA . THR A 1 114 ? 7.781 -8.676 -14.644 1.00 64.12 114 THR A CA 1
ATOM 874 C C . THR A 1 114 ? 8.587 -8.179 -13.446 1.00 64.12 114 THR A C 1
ATOM 876 O O . THR A 1 114 ? 9.420 -7.286 -13.593 1.00 64.12 114 THR A O 1
ATOM 879 N N . ILE A 1 115 ? 8.382 -8.746 -12.257 1.00 65.31 115 ILE A N 1
ATOM 880 C CA . ILE A 1 115 ? 9.203 -8.401 -11.093 1.00 65.31 115 ILE A CA 1
ATOM 881 C C . ILE A 1 115 ? 10.598 -8.997 -11.292 1.00 65.31 115 ILE A C 1
ATOM 883 O O . ILE A 1 115 ? 10.782 -10.215 -11.292 1.00 65.31 115 ILE A O 1
ATOM 887 N N . VAL A 1 116 ? 11.592 -8.127 -11.464 1.00 70.19 116 VAL A N 1
ATOM 888 C CA . VAL A 1 116 ? 13.012 -8.489 -11.466 1.00 70.19 116 VAL A CA 1
ATOM 889 C C . VAL A 1 116 ? 13.623 -7.906 -10.185 1.00 70.19 116 VAL A C 1
ATOM 891 O O . VAL A 1 116 ? 14.029 -6.743 -10.177 1.00 70.19 116 VAL A O 1
ATOM 894 N N . PRO A 1 117 ? 13.717 -8.694 -9.093 1.00 67.12 117 PRO A N 1
ATOM 895 C CA . PRO A 1 117 ? 14.107 -8.187 -7.771 1.00 67.12 117 PRO A CA 1
ATOM 896 C C . PRO A 1 117 ? 15.475 -7.492 -7.746 1.00 67.12 117 PRO A C 1
ATOM 898 O O . PRO A 1 117 ? 15.727 -6.608 -6.937 1.00 67.12 117 PRO A O 1
ATOM 901 N N . ASN A 1 118 ? 16.372 -7.882 -8.657 1.00 73.00 118 ASN A N 1
ATOM 902 C CA . ASN A 1 118 ? 17.730 -7.341 -8.737 1.00 73.00 118 ASN A CA 1
ATOM 903 C C . ASN A 1 118 ? 17.818 -5.987 -9.464 1.00 73.00 118 ASN A C 1
ATOM 905 O O . ASN A 1 118 ? 18.886 -5.379 -9.463 1.00 73.00 118 ASN A O 1
ATOM 909 N N . SER A 1 119 ? 16.747 -5.536 -10.125 1.00 74.25 119 SER A N 1
ATOM 910 C CA . SER A 1 119 ? 16.712 -4.256 -10.849 1.00 74.25 119 SER A CA 1
ATOM 911 C C . SER A 1 119 ? 15.863 -3.189 -10.166 1.00 74.25 119 SER A C 1
ATOM 913 O O . SER A 1 119 ? 15.788 -2.066 -10.658 1.00 74.25 119 SER A O 1
ATOM 915 N N . GLU A 1 120 ? 15.212 -3.531 -9.059 1.00 78.12 120 GLU A N 1
ATOM 916 C CA . GLU A 1 120 ? 14.372 -2.617 -8.302 1.00 78.12 120 GLU A CA 1
ATOM 917 C C . GLU A 1 120 ? 14.998 -2.258 -6.959 1.00 78.12 120 GLU A C 1
ATOM 919 O O . GLU A 1 120 ? 15.937 -2.889 -6.468 1.00 78.12 120 GLU A O 1
ATOM 924 N N . ALA A 1 121 ? 14.464 -1.210 -6.350 1.00 81.81 121 ALA A N 1
ATOM 925 C CA . ALA A 1 121 ? 14.884 -0.844 -5.024 1.00 81.81 121 ALA A CA 1
ATOM 926 C C . ALA A 1 121 ? 14.238 -1.766 -3.970 1.00 81.81 121 ALA A C 1
ATOM 928 O O . ALA A 1 121 ? 13.019 -1.942 -4.002 1.00 81.81 121 ALA A O 1
ATOM 929 N N . PRO A 1 122 ? 14.991 -2.281 -2.975 1.00 80.25 122 PRO A N 1
ATOM 930 C CA . PRO A 1 122 ? 14.475 -3.264 -2.013 1.00 80.25 122 PRO A CA 1
ATOM 931 C C . PRO A 1 122 ? 13.244 -2.813 -1.215 1.00 80.25 122 PRO A C 1
ATOM 933 O O . PRO A 1 122 ? 12.478 -3.638 -0.720 1.00 80.25 122 PRO A O 1
ATOM 936 N N . TRP A 1 123 ? 13.045 -1.501 -1.062 1.00 82.00 123 TRP A N 1
ATOM 937 C CA . TRP A 1 123 ? 11.881 -0.962 -0.363 1.00 82.00 123 TRP A CA 1
ATOM 938 C C . TRP A 1 123 ? 10.570 -1.208 -1.114 1.00 82.00 123 TRP A C 1
ATOM 940 O O . TRP A 1 123 ? 9.544 -1.350 -0.458 1.00 82.00 123 TRP A O 1
ATOM 950 N N . ILE A 1 124 ? 10.584 -1.328 -2.444 1.00 85.88 124 ILE A N 1
ATOM 951 C CA . ILE A 1 124 ? 9.371 -1.598 -3.229 1.00 85.88 124 ILE A CA 1
ATOM 952 C C . ILE A 1 124 ? 8.784 -2.951 -2.823 1.00 85.88 124 ILE A C 1
ATOM 954 O O . ILE A 1 124 ? 7.620 -3.023 -2.434 1.00 85.88 124 ILE A O 1
ATOM 958 N N . THR A 1 125 ? 9.606 -4.003 -2.796 1.00 85.06 125 THR A N 1
ATOM 959 C CA . THR A 1 125 ? 9.193 -5.339 -2.345 1.00 85.06 125 THR A CA 1
ATOM 960 C C . THR A 1 125 ? 8.688 -5.332 -0.895 1.00 85.06 125 THR A C 1
ATOM 962 O O . THR A 1 125 ? 7.701 -5.995 -0.579 1.00 85.06 125 THR A O 1
ATOM 965 N N . LEU A 1 126 ? 9.322 -4.559 -0.002 1.00 83.94 126 LEU A N 1
ATOM 966 C CA . LEU A 1 126 ? 8.883 -4.441 1.396 1.00 83.94 126 LEU A CA 1
ATOM 967 C C . LEU A 1 126 ? 7.496 -3.802 1.516 1.00 83.94 126 LEU A C 1
ATOM 969 O O . LEU A 1 126 ? 6.661 -4.280 2.286 1.00 83.94 126 LEU A O 1
ATOM 973 N N . TYR A 1 127 ? 7.235 -2.741 0.755 1.00 86.62 127 TYR A N 1
ATOM 974 C CA . TYR A 1 127 ? 5.928 -2.088 0.744 1.00 86.62 127 TYR A CA 1
ATOM 975 C C . TYR A 1 127 ? 4.866 -2.918 0.032 1.00 86.62 127 TYR A C 1
ATOM 977 O O . TYR A 1 127 ? 3.725 -2.938 0.483 1.00 86.62 127 TYR A O 1
ATOM 985 N N . ALA A 1 128 ? 5.240 -3.676 -0.996 1.00 89.31 128 ALA A N 1
ATOM 986 C CA . ALA A 1 128 ? 4.349 -4.630 -1.635 1.00 89.31 128 ALA A CA 1
ATOM 987 C C . ALA A 1 128 ? 3.900 -5.725 -0.652 1.00 89.31 128 ALA A C 1
ATOM 989 O O . ALA A 1 128 ? 2.705 -5.989 -0.515 1.00 89.31 128 ALA A O 1
ATOM 990 N N . TYR A 1 129 ? 4.836 -6.290 0.120 1.00 86.31 129 TYR A N 1
ATOM 991 C CA . TYR A 1 129 ? 4.517 -7.231 1.199 1.00 86.31 129 TYR A CA 1
ATOM 992 C C . TYR A 1 129 ? 3.621 -6.597 2.273 1.00 86.31 129 TYR A C 1
ATOM 994 O O . TYR A 1 129 ? 2.642 -7.195 2.717 1.00 86.31 129 TYR A O 1
ATOM 1002 N N . LYS A 1 130 ? 3.912 -5.354 2.666 1.00 85.75 130 LYS A N 1
ATOM 1003 C CA . LYS A 1 130 ? 3.090 -4.605 3.623 1.00 85.75 130 LYS A CA 1
ATOM 1004 C C . LYS A 1 130 ? 1.665 -4.378 3.106 1.00 85.75 130 LYS A C 1
ATOM 1006 O O . LYS A 1 130 ? 0.715 -4.577 3.859 1.00 85.75 130 LYS A O 1
ATOM 1011 N N . ALA A 1 131 ? 1.512 -4.003 1.838 1.00 88.25 131 ALA A N 1
ATOM 1012 C CA . ALA A 1 131 ? 0.217 -3.815 1.195 1.00 88.25 131 ALA A CA 1
ATOM 1013 C C . ALA A 1 131 ? -0.575 -5.127 1.129 1.00 88.25 131 ALA A C 1
ATOM 1015 O O . ALA A 1 131 ? -1.762 -5.141 1.450 1.00 88.25 131 ALA A O 1
ATOM 1016 N N . PHE A 1 132 ? 0.096 -6.241 0.819 1.00 88.88 132 PHE A N 1
ATOM 1017 C CA . PHE A 1 132 ? -0.497 -7.573 0.901 1.00 88.88 132 PHE A CA 1
ATOM 1018 C C . PHE A 1 132 ? -1.006 -7.888 2.312 1.00 88.88 132 PHE A C 1
ATOM 1020 O O . PHE A 1 132 ? -2.153 -8.302 2.459 1.00 88.88 132 PHE A O 1
ATOM 1027 N N . LEU A 1 133 ? -0.203 -7.653 3.357 1.00 84.69 133 LEU A N 1
ATOM 1028 C CA . LEU A 1 133 ? -0.640 -7.881 4.738 1.00 84.69 133 LEU A CA 1
ATOM 1029 C C . LEU A 1 133 ? -1.868 -7.037 5.087 1.00 84.69 133 LEU A C 1
ATOM 1031 O O . LEU A 1 133 ? -2.805 -7.560 5.683 1.00 84.69 133 LEU A O 1
ATOM 1035 N N . ILE A 1 134 ? -1.889 -5.761 4.697 1.00 82.44 134 ILE A N 1
ATOM 1036 C CA . ILE A 1 134 ? -3.037 -4.867 4.900 1.00 82.44 134 ILE A CA 1
ATOM 1037 C C . ILE A 1 134 ? -4.288 -5.432 4.215 1.00 82.44 134 ILE A C 1
ATOM 1039 O O . ILE A 1 134 ? -5.306 -5.635 4.878 1.00 82.44 134 ILE A O 1
ATOM 1043 N N . ALA A 1 135 ? -4.194 -5.759 2.925 1.00 86.38 135 ALA A N 1
ATOM 1044 C CA . ALA A 1 135 ? -5.298 -6.321 2.154 1.00 86.38 135 ALA A CA 1
ATOM 1045 C C . ALA A 1 135 ? -5.780 -7.664 2.726 1.00 86.38 135 ALA A C 1
ATOM 1047 O O . ALA A 1 135 ? -6.979 -7.920 2.817 1.00 86.38 135 ALA A O 1
ATOM 1048 N N . TRP A 1 136 ? -4.858 -8.506 3.194 1.00 83.81 136 TRP A N 1
ATOM 1049 C CA . TRP A 1 136 ? -5.189 -9.774 3.832 1.00 83.81 136 TRP A CA 1
ATOM 1050 C C . TRP A 1 136 ? -5.970 -9.579 5.132 1.00 83.81 136 TRP A C 1
ATOM 1052 O O . TRP A 1 136 ? -6.955 -10.277 5.380 1.00 83.81 136 TRP A O 1
ATOM 1062 N N . GLN A 1 137 ? -5.581 -8.610 5.964 1.00 79.19 137 GLN A N 1
ATOM 1063 C CA . GLN A 1 137 ? -6.348 -8.307 7.172 1.00 79.19 137 GLN A CA 1
ATOM 1064 C C . GLN A 1 137 ? -7.720 -7.728 6.840 1.00 79.19 137 GLN A C 1
ATOM 1066 O O . GLN A 1 137 ? -8.690 -8.112 7.483 1.00 79.19 137 GLN A O 1
ATOM 1071 N N . MET A 1 138 ? -7.834 -6.895 5.805 1.00 79.88 138 MET A N 1
ATOM 1072 C CA . MET A 1 138 ? -9.125 -6.408 5.315 1.00 79.88 138 MET A CA 1
ATOM 1073 C C . MET A 1 138 ? -10.044 -7.571 4.897 1.00 79.88 138 MET A C 1
ATOM 1075 O O . MET A 1 138 ? -11.191 -7.625 5.342 1.00 79.88 138 MET A O 1
ATOM 1079 N N . VAL A 1 139 ? -9.532 -8.562 4.151 1.00 80.81 139 VAL A N 1
ATOM 1080 C CA . VAL A 1 139 ? -10.277 -9.792 3.806 1.00 80.81 139 VAL A CA 1
ATOM 1081 C C . VAL A 1 139 ? -10.714 -10.547 5.066 1.00 80.81 139 VAL A C 1
ATOM 1083 O O . VAL A 1 139 ? -11.875 -10.943 5.179 1.00 80.81 139 VAL A O 1
ATOM 1086 N N . ARG A 1 140 ? -9.820 -10.722 6.048 1.00 77.56 140 ARG A N 1
ATOM 1087 C CA . ARG A 1 140 ? -10.146 -11.383 7.328 1.00 77.56 140 ARG A CA 1
ATOM 1088 C C . ARG A 1 140 ? -11.148 -10.597 8.175 1.00 77.56 140 ARG A C 1
ATOM 1090 O O . ARG A 1 140 ? -11.929 -11.210 8.897 1.00 77.56 140 ARG A O 1
ATOM 1097 N N . GLY A 1 141 ? -11.130 -9.272 8.079 1.00 75.44 141 GLY A N 1
ATOM 1098 C CA . GLY A 1 141 ? -12.080 -8.354 8.704 1.00 75.44 141 GLY A CA 1
ATOM 1099 C C . GLY A 1 141 ? -13.443 -8.307 8.007 1.00 75.44 141 GLY A C 1
ATOM 1100 O O . GLY A 1 141 ? -14.331 -7.603 8.478 1.00 75.44 141 GLY A O 1
ATOM 1101 N N . GLY A 1 142 ? -13.629 -9.055 6.912 1.00 74.38 142 GLY A N 1
ATOM 1102 C CA . GLY A 1 142 ? -14.886 -9.115 6.165 1.00 74.38 142 GLY A CA 1
ATOM 1103 C C . GLY A 1 142 ? -15.119 -7.912 5.251 1.00 74.38 142 GLY A C 1
ATOM 1104 O O . GLY A 1 142 ? -16.257 -7.654 4.859 1.00 74.38 142 GLY A O 1
ATOM 1105 N N . LEU A 1 143 ? -14.065 -7.163 4.923 1.00 78.62 143 LEU A N 1
ATOM 1106 C CA . LEU A 1 143 ? -14.155 -6.026 4.023 1.00 78.62 143 LEU A CA 1
ATOM 1107 C C . LEU A 1 143 ? -14.277 -6.501 2.576 1.00 78.62 143 LEU A C 1
ATOM 1109 O O . LEU A 1 143 ? -13.379 -7.156 2.045 1.00 78.62 143 LEU A O 1
ATOM 1113 N N . ALA A 1 144 ? -15.398 -6.158 1.948 1.00 82.19 144 ALA A N 1
ATOM 1114 C CA . ALA A 1 144 ? -15.680 -6.556 0.578 1.00 82.19 144 ALA A CA 1
ATOM 1115 C C . ALA A 1 144 ? -14.728 -5.878 -0.419 1.00 82.19 144 ALA A C 1
ATOM 1117 O O . ALA A 1 144 ? -14.476 -4.675 -0.3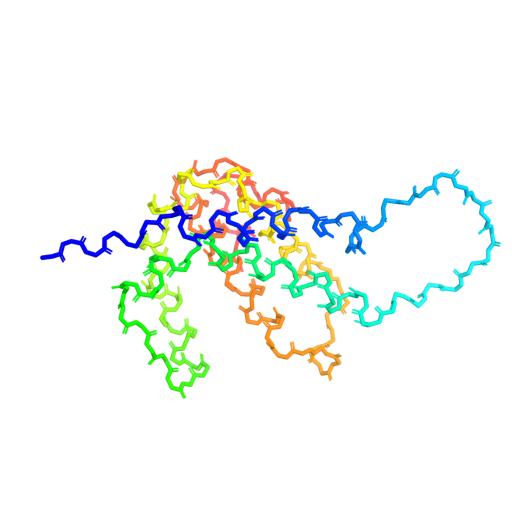40 1.00 82.19 144 ALA A O 1
ATOM 1118 N N . GLY A 1 145 ? -14.232 -6.650 -1.382 1.00 83.19 145 GLY A N 1
ATOM 1119 C CA . GLY A 1 145 ? -13.419 -6.183 -2.499 1.00 83.19 145 GLY A CA 1
ATOM 1120 C C . GLY A 1 145 ? -11.939 -5.944 -2.189 1.00 83.19 145 GLY A C 1
ATOM 1121 O O . GLY A 1 145 ? -11.208 -5.549 -3.093 1.00 83.19 145 GLY A O 1
ATOM 1122 N N . ALA A 1 146 ? -11.469 -6.217 -0.968 1.00 84.44 146 ALA A N 1
ATOM 1123 C CA . ALA A 1 146 ? -10.128 -5.834 -0.503 1.00 84.44 146 ALA A CA 1
ATOM 1124 C C . ALA A 1 146 ? -8.954 -6.378 -1.346 1.00 84.44 146 ALA A C 1
ATOM 1126 O O . ALA A 1 146 ? -7.875 -5.790 -1.355 1.00 84.44 146 ALA A O 1
ATOM 1127 N N . MET A 1 147 ? -9.154 -7.491 -2.058 1.00 88.94 147 MET A N 1
ATOM 1128 C CA . MET A 1 147 ? -8.173 -8.084 -2.980 1.00 88.94 147 MET A CA 1
ATOM 1129 C C . MET A 1 147 ? -8.769 -8.374 -4.369 1.00 88.94 147 MET A C 1
ATOM 1131 O O . MET A 1 147 ? -8.210 -9.136 -5.162 1.00 88.94 147 MET A O 1
ATOM 1135 N N . GLN A 1 148 ? -9.900 -7.748 -4.710 1.00 89.31 148 GLN A N 1
ATOM 1136 C CA . GLN A 1 148 ? -10.597 -8.008 -5.974 1.00 89.31 148 GLN A CA 1
ATOM 1137 C C . GLN A 1 148 ? -9.741 -7.655 -7.198 1.00 89.31 148 GLN A C 1
ATOM 1139 O O . GLN A 1 148 ? -9.875 -8.280 -8.253 1.00 89.31 148 GLN A O 1
ATOM 1144 N N . VAL A 1 149 ? -8.834 -6.688 -7.053 1.00 90.06 149 VAL A N 1
ATOM 1145 C CA . VAL A 1 149 ? -7.913 -6.249 -8.105 1.00 90.06 149 VAL A CA 1
ATOM 1146 C C . VAL A 1 149 ? -7.000 -7.370 -8.621 1.00 90.06 149 VAL A C 1
ATOM 1148 O O . VAL A 1 149 ? -6.676 -7.388 -9.805 1.00 90.06 149 VAL A O 1
ATOM 1151 N N . VAL A 1 150 ? -6.678 -8.346 -7.766 1.00 88.94 150 VAL A N 1
ATOM 1152 C CA . VAL A 1 150 ? -5.917 -9.567 -8.094 1.00 88.94 150 VAL A CA 1
ATOM 1153 C C . VAL A 1 150 ? -6.816 -10.805 -8.172 1.00 88.94 150 VAL A C 1
ATOM 1155 O O . VAL A 1 150 ? -6.363 -11.938 -8.072 1.00 88.94 150 VAL A O 1
ATOM 1158 N N . ARG A 1 151 ? -8.123 -10.597 -8.385 1.00 87.31 151 ARG A N 1
ATOM 1159 C CA . ARG A 1 151 ? -9.147 -11.640 -8.591 1.00 87.31 151 ARG A CA 1
ATOM 1160 C C . ARG A 1 151 ? -9.364 -12.585 -7.406 1.00 87.31 151 ARG A C 1
ATOM 1162 O O . ARG A 1 151 ? -10.025 -13.612 -7.568 1.00 87.31 151 ARG A O 1
ATOM 1169 N N . VAL A 1 152 ? -8.896 -12.215 -6.219 1.00 85.25 152 VAL A N 1
ATOM 1170 C CA . VAL A 1 152 ? -9.215 -12.915 -4.972 1.00 85.25 152 VAL A CA 1
ATOM 1171 C C . VAL A 1 152 ? -10.604 -12.473 -4.521 1.00 85.25 152 VAL A C 1
ATOM 1173 O O . VAL A 1 152 ? -10.882 -11.280 -4.393 1.00 85.25 152 VAL A O 1
ATOM 1176 N N . ARG A 1 153 ? -11.509 -13.439 -4.342 1.00 81.62 153 ARG A N 1
ATOM 1177 C CA . ARG A 1 153 ? -12.893 -13.173 -3.924 1.00 81.62 153 ARG A CA 1
ATOM 1178 C C . ARG A 1 153 ? -12.978 -12.971 -2.415 1.00 81.62 153 ARG A C 1
ATOM 1180 O O . ARG A 1 153 ? -12.176 -13.514 -1.659 1.00 81.62 153 ARG A O 1
ATOM 1187 N N . ASP A 1 154 ? -14.015 -12.269 -1.975 1.00 78.00 154 ASP A N 1
ATOM 1188 C CA . ASP A 1 154 ? -14.306 -12.112 -0.550 1.00 78.00 154 ASP A CA 1
ATOM 1189 C C . ASP A 1 154 ? -14.486 -13.480 0.120 1.00 78.00 154 ASP A C 1
ATOM 1191 O O . ASP A 1 154 ? -15.228 -14.339 -0.364 1.00 78.00 154 ASP A O 1
ATOM 1195 N N . GLY A 1 155 ? -13.773 -13.698 1.226 1.00 70.75 155 GLY A N 1
ATOM 1196 C CA . GLY A 1 155 ? -13.774 -14.975 1.941 1.00 70.75 155 GLY A CA 1
ATOM 1197 C C . GLY A 1 155 ? -12.992 -16.107 1.260 1.00 70.75 155 GLY A C 1
ATOM 1198 O O . GLY A 1 155 ? -12.933 -17.206 1.816 1.00 70.75 155 GLY A O 1
ATOM 1199 N N . ASP A 1 156 ? -12.353 -15.872 0.108 1.00 78.06 156 ASP A N 1
ATOM 1200 C CA . ASP A 1 156 ? -11.459 -16.840 -0.535 1.00 78.06 156 ASP A CA 1
ATOM 1201 C C . ASP A 1 156 ? -10.080 -16.847 0.136 1.00 78.06 156 ASP A C 1
ATOM 1203 O O . ASP A 1 156 ? -9.076 -16.381 -0.400 1.00 78.06 156 ASP A O 1
ATOM 1207 N N . LEU A 1 157 ? -10.037 -17.414 1.345 1.00 72.62 157 LEU A N 1
ATOM 1208 C CA . LEU A 1 157 ? -8.806 -17.558 2.126 1.00 72.62 157 LEU A CA 1
ATOM 1209 C C . LEU A 1 157 ? -7.738 -18.400 1.410 1.00 72.62 157 LEU A C 1
ATOM 1211 O O . LEU A 1 157 ? -6.581 -18.344 1.803 1.00 72.62 157 LEU A O 1
ATOM 1215 N N . LYS A 1 158 ? -8.118 -19.212 0.412 1.00 76.00 158 LYS A N 1
ATOM 1216 C CA . LYS A 1 158 ? -7.185 -20.051 -0.351 1.00 76.00 158 LYS A CA 1
ATOM 1217 C C . LYS A 1 158 ? -6.603 -19.327 -1.556 1.00 76.00 158 LYS A C 1
ATOM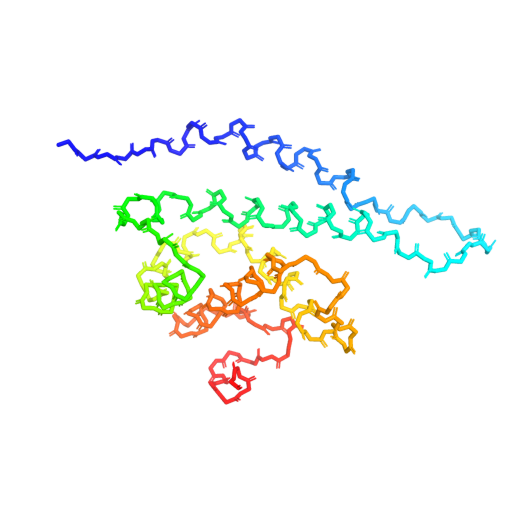 1219 O O . LYS A 1 158 ? -5.459 -19.586 -1.883 1.00 76.00 158 LYS A O 1
ATOM 1224 N N . GLY A 1 159 ? -7.372 -18.466 -2.218 1.00 72.81 159 GLY A N 1
ATOM 1225 C CA . GLY A 1 159 ? -6.871 -17.637 -3.316 1.00 72.81 159 GLY A CA 1
ATOM 1226 C C . GLY A 1 159 ? -5.941 -16.515 -2.849 1.00 72.81 159 GLY A C 1
ATOM 1227 O O . GLY A 1 159 ? -5.173 -15.989 -3.644 1.00 72.81 159 GLY A O 1
ATOM 1228 N N . ALA A 1 160 ? -6.012 -16.155 -1.568 1.00 66.25 160 ALA A N 1
ATOM 1229 C CA . ALA A 1 160 ? -5.225 -15.087 -0.962 1.00 66.25 160 ALA A CA 1
ATOM 1230 C C . ALA A 1 160 ? -3.842 -15.514 -0.422 1.00 66.25 160 ALA A C 1
ATOM 1232 O O . ALA A 1 160 ? -3.109 -14.651 0.057 1.00 66.25 160 ALA A O 1
ATOM 1233 N N . ILE A 1 161 ? -3.513 -16.813 -0.427 1.00 64.94 161 ILE A N 1
ATOM 1234 C CA . ILE A 1 161 ? -2.261 -17.396 0.101 1.00 64.94 161 ILE A CA 1
ATOM 1235 C C . ILE A 1 161 ? -1.555 -18.141 -1.029 1.00 64.94 161 ILE A C 1
ATOM 1237 O O . ILE A 1 161 ? -0.319 -17.996 -1.135 1.00 64.94 161 ILE A O 1
#

Radius of gyration: 17.23 Å; chains: 1; bounding box: 33×40×62 Å

pLDDT: mean 73.21, std 15.0, range [33.59, 92.88]

Foldseek 3Di:
DPPPPDLVVCVVVLVVLVVCVCVLCVPPDPDPDPDDDPPPPLVSVVSNLVSLVVQQCSQCVVVCVVVVDDDPDPVSVLVCLLVCLLVCQVSCVVVVVRNQVSLLVLLVVVLDPDDDPVPDDVVSVVVSVSSLSNLLSCLVVQNAPSNVSVPQGRVNPVVSD

Secondary structure (DSSP, 8-state):
------GGGTHHHHHHHHHHHHHHS----S-----------HHHHHHHHHHHHHHHHHHHHHHHHHTT---SSHHHHHHHHHHHHHHHHHHHHHHHHHHHHHHHHHHHHHHSTT--TTTS-HHHHHHHHHHHHHHHHHHHTT-TTTTGGGTPPTT-TTTT-